Protein AF-A0A8K0CTG0-F1 (afdb_monomer_lite)

Foldseek 3Di:
DDPDPVLVVLVVVLVVLVVVLVCLCVVLVVLVVCCVVCVVCVVVSVVVVVVSVVVNVVSVVVNVVSVVVSVVSDDPVVVVVVVVVVD

Sequence (87 aa):
MPETTEIRELTRKRGGVNHKLTNFVKHVVPIYNTFKINPSLHDEVIIELQNRLDKLEIVYNEFEGIQLEIESLSPDDVLEGHYKERY

Organism: Ignelater luminosus (NCBI:txid2038154)

Secondary structure (DSSP, 8-state):
----HHHHHHHHHHHHHHHHHHHHHHHHHHHHHHHHH-GGGHHHHHHHHHHHHHHHHHHHHHHHHHHHHHHHHS-HHHHHHHHTT--

pLDDT: mean 82.16, std 16.72, range [38.59, 96.12]

Structure (mmCIF, N/CA/C/O backbone):
data_AF-A0A8K0CTG0-F1
#
_entry.id   AF-A0A8K0CTG0-F1
#
loop_
_atom_site.group_PDB
_atom_site.id
_atom_site.type_symbol
_atom_site.label_atom_id
_atom_site.label_alt_id
_atom_site.label_comp_id
_atom_site.label_asym_id
_atom_site.label_entity_id
_atom_site.label_seq_id
_atom_site.pdbx_PDB_ins_code
_atom_site.Cartn_x
_atom_site.Cartn_y
_atom_site.Cartn_z
_atom_site.occupancy
_atom_site.B_iso_or_equiv
_atom_site.auth_seq_id
_atom_site.auth_comp_id
_atom_site.auth_asym_id
_atom_site.auth_atom_id
_atom_site.pdbx_PDB_model_num
ATOM 1 N N . MET A 1 1 ? -14.302 2.305 30.525 1.00 46.53 1 MET A N 1
ATOM 2 C CA . MET A 1 1 ? -15.104 1.858 29.367 1.00 46.53 1 MET A CA 1
ATOM 3 C C . MET A 1 1 ? -14.236 0.889 28.587 1.00 46.53 1 MET A C 1
ATOM 5 O O . MET A 1 1 ? -13.065 1.213 28.431 1.00 46.53 1 MET A O 1
ATOM 9 N N . PRO A 1 2 ? -14.705 -0.313 28.219 1.00 41.84 2 PRO A N 1
ATOM 10 C CA . PRO A 1 2 ? -13.867 -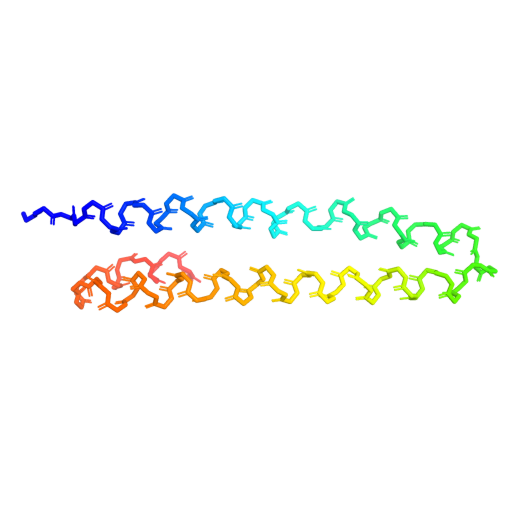1.229 27.462 1.00 41.84 2 PRO A CA 1
ATOM 11 C C . PRO A 1 2 ? -13.749 -0.679 26.039 1.00 41.84 2 PRO A C 1
ATOM 13 O O . PRO A 1 2 ? -14.729 -0.692 25.300 1.00 41.84 2 PRO A O 1
ATOM 16 N N . GLU A 1 3 ? -12.573 -0.168 25.672 1.00 54.31 3 GLU A N 1
ATOM 17 C CA . GLU A 1 3 ? -12.170 -0.112 24.266 1.00 54.31 3 GLU A CA 1
ATOM 18 C C . GLU A 1 3 ? -12.432 -1.502 23.686 1.00 54.31 3 GLU A C 1
ATOM 20 O O . GLU A 1 3 ? -11.928 -2.510 24.194 1.00 54.31 3 GLU A O 1
ATOM 25 N N . THR A 1 4 ? -13.344 -1.572 22.724 1.00 68.81 4 THR A N 1
ATOM 26 C CA . THR A 1 4 ? -13.884 -2.834 22.239 1.00 68.81 4 THR A CA 1
ATOM 27 C C . THR A 1 4 ? -12.747 -3.649 21.624 1.00 68.81 4 THR A C 1
ATOM 29 O O . THR A 1 4 ? -11.883 -3.117 20.927 1.00 68.81 4 THR A O 1
ATOM 32 N N . THR A 1 5 ? -12.715 -4.957 21.895 1.00 79.31 5 THR A N 1
ATOM 33 C CA . THR A 1 5 ? -11.758 -5.914 21.304 1.00 79.31 5 THR A CA 1
ATOM 34 C C . THR A 1 5 ? -11.565 -5.691 19.794 1.00 79.31 5 THR A C 1
ATOM 36 O O . THR A 1 5 ? -10.457 -5.826 19.282 1.00 79.31 5 THR A O 1
ATOM 39 N N . GLU A 1 6 ? -12.625 -5.246 19.123 1.00 83.88 6 GLU A N 1
ATOM 40 C CA . GLU A 1 6 ? -12.698 -4.833 17.723 1.00 83.88 6 GLU A CA 1
ATOM 41 C C . GLU A 1 6 ? -11.746 -3.680 17.342 1.00 83.88 6 GLU A C 1
ATOM 43 O O . GLU A 1 6 ? -10.929 -3.850 16.438 1.00 83.88 6 GLU A O 1
ATOM 48 N N . ILE A 1 7 ? -11.733 -2.547 18.062 1.00 84.62 7 ILE A N 1
ATOM 49 C CA . ILE A 1 7 ? -10.813 -1.422 17.778 1.00 84.62 7 ILE A CA 1
ATOM 50 C C . ILE A 1 7 ? -9.352 -1.869 17.904 1.00 84.62 7 ILE A C 1
ATOM 52 O O . ILE A 1 7 ? -8.487 -1.478 17.110 1.00 84.62 7 ILE A O 1
ATOM 56 N N . ARG A 1 8 ? -9.057 -2.732 18.882 1.00 85.62 8 ARG A N 1
ATOM 57 C CA . ARG A 1 8 ? -7.710 -3.280 19.084 1.00 85.62 8 ARG A CA 1
ATOM 58 C C . ARG A 1 8 ? -7.289 -4.184 17.923 1.00 85.62 8 ARG A C 1
ATOM 60 O O . ARG A 1 8 ? -6.137 -4.123 17.482 1.00 85.62 8 ARG A O 1
ATOM 67 N N . GLU A 1 9 ? -8.198 -5.011 17.421 1.00 90.56 9 GLU A N 1
ATOM 68 C CA . GLU A 1 9 ? -7.957 -5.865 16.257 1.00 90.56 9 GLU A CA 1
ATOM 69 C C . GLU A 1 9 ? -7.753 -5.047 14.979 1.00 90.56 9 GLU A C 1
ATOM 71 O O . GLU A 1 9 ? -6.776 -5.289 14.258 1.00 90.56 9 GLU A O 1
ATOM 76 N N . LEU A 1 10 ? -8.589 -4.032 14.746 1.00 90.19 10 LEU A N 1
ATOM 77 C CA . LEU A 1 10 ? -8.465 -3.105 13.620 1.00 90.19 10 LEU A CA 1
ATOM 78 C C . LEU A 1 10 ? -7.157 -2.317 13.679 1.00 90.19 10 LEU A C 1
ATOM 80 O O . LEU A 1 10 ? -6.434 -2.250 12.688 1.00 90.19 10 LEU A O 1
ATOM 84 N N . THR A 1 11 ? -6.771 -1.815 14.853 1.00 89.00 11 THR A N 1
ATOM 85 C CA . THR A 1 11 ? -5.494 -1.110 15.046 1.00 89.00 11 THR A CA 1
ATOM 86 C C . THR A 1 11 ? -4.304 -2.018 14.735 1.00 89.00 11 THR A C 1
ATOM 88 O O . THR A 1 11 ? -3.355 -1.603 14.060 1.00 89.00 11 THR A O 1
ATOM 91 N N . ARG A 1 12 ? -4.355 -3.288 15.164 1.00 91.94 12 ARG A N 1
ATOM 92 C CA . ARG A 1 12 ? -3.326 -4.283 14.829 1.00 91.94 12 ARG A CA 1
ATOM 93 C C . ARG A 1 12 ? -3.274 -4.544 13.323 1.00 91.94 12 ARG A C 1
ATOM 95 O O . ARG A 1 12 ? -2.182 -4.579 12.752 1.00 91.94 12 ARG A O 1
ATOM 102 N N . LYS A 1 13 ? -4.432 -4.706 12.676 1.00 93.38 13 LYS A N 1
ATOM 103 C CA . LYS A 1 13 ? -4.538 -4.904 11.224 1.00 93.38 13 LYS A CA 1
ATOM 104 C C . LYS A 1 13 ? -3.971 -3.700 10.467 1.00 93.38 13 LYS A C 1
ATOM 106 O O . LYS A 1 13 ? -3.091 -3.885 9.627 1.00 93.38 13 LYS A O 1
ATOM 111 N N . ARG A 1 14 ? -4.367 -2.477 10.842 1.00 93.75 14 ARG A N 1
ATOM 112 C CA . ARG A 1 14 ? -3.847 -1.208 10.307 1.00 93.75 14 ARG A CA 1
ATOM 113 C C . ARG A 1 14 ? -2.327 -1.136 10.415 1.00 93.75 14 ARG A C 1
ATOM 115 O O . ARG A 1 14 ? -1.666 -0.780 9.447 1.00 93.75 14 ARG A O 1
ATOM 122 N N . GLY A 1 15 ? -1.757 -1.521 11.559 1.00 91.62 15 GLY A N 1
ATOM 123 C CA . GLY A 1 15 ? -0.305 -1.587 11.751 1.00 91.62 15 GLY A CA 1
ATOM 124 C C . GLY A 1 15 ? 0.388 -2.535 10.765 1.00 91.62 15 GLY A C 1
ATOM 125 O O . GLY A 1 15 ? 1.417 -2.185 10.187 1.00 91.62 15 GLY A O 1
ATOM 126 N N . GLY A 1 16 ? -0.205 -3.705 10.507 1.00 93.38 16 GLY A N 1
ATOM 127 C CA . GLY A 1 16 ? 0.284 -4.647 9.497 1.00 93.38 16 GLY A CA 1
ATOM 128 C C . GLY A 1 16 ? 0.232 -4.085 8.073 1.00 93.38 16 GLY A C 1
ATOM 129 O O . GLY A 1 16 ? 1.188 -4.245 7.314 1.00 93.38 16 GLY A O 1
ATOM 130 N N . VAL A 1 17 ? -0.846 -3.386 7.713 1.00 93.50 17 VAL A N 1
ATOM 131 C CA . VAL A 1 17 ? -0.986 -2.730 6.401 1.00 93.50 17 VAL A CA 1
ATOM 132 C C . VAL A 1 17 ? -0.011 -1.553 6.262 1.00 93.50 17 VAL A C 1
ATOM 134 O O . VAL A 1 17 ? 0.680 -1.449 5.251 1.00 93.50 17 VAL A O 1
ATOM 137 N N . ASN A 1 18 ? 0.168 -0.743 7.309 1.00 91.19 18 ASN A N 1
ATOM 138 C CA . ASN A 1 18 ? 1.162 0.334 7.347 1.00 91.19 18 ASN A CA 1
ATOM 139 C C . ASN A 1 18 ? 2.592 -0.187 7.124 1.00 91.19 18 ASN A C 1
ATOM 141 O O . ASN A 1 18 ? 3.4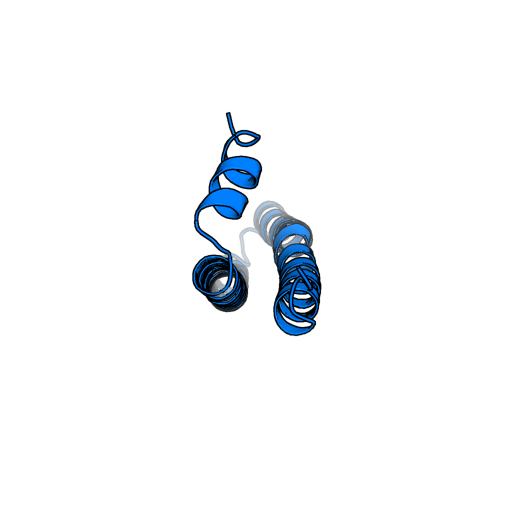04 0.435 6.438 1.00 91.19 18 ASN A O 1
ATOM 145 N N . HIS A 1 19 ? 2.912 -1.372 7.653 1.00 92.44 19 HIS A N 1
ATOM 146 C CA . HIS A 1 19 ? 4.202 -2.008 7.393 1.00 92.44 19 HIS A CA 1
ATOM 147 C C . HIS A 1 19 ? 4.396 -2.361 5.907 1.00 92.44 19 HIS A C 1
ATOM 149 O O . HIS A 1 19 ? 5.494 -2.223 5.368 1.00 92.44 19 HIS A O 1
ATOM 155 N N . LYS A 1 20 ? 3.332 -2.784 5.212 1.00 91.00 20 LYS A N 1
ATOM 156 C CA . LYS A 1 20 ? 3.380 -3.028 3.761 1.00 91.00 20 LYS A CA 1
ATOM 157 C C . LYS A 1 20 ? 3.606 -1.722 2.990 1.00 91.00 20 LYS A C 1
ATOM 159 O O . LYS A 1 20 ? 4.466 -1.696 2.113 1.00 91.00 20 LYS A O 1
ATOM 164 N N . LEU A 1 21 ? 2.904 -0.646 3.359 1.00 89.62 21 LEU A N 1
ATOM 165 C CA . LEU A 1 21 ? 3.059 0.683 2.747 1.00 89.62 21 LEU A CA 1
ATOM 166 C C . LEU A 1 21 ? 4.478 1.237 2.932 1.00 89.62 21 LEU A C 1
ATOM 168 O O . LEU A 1 21 ? 5.124 1.642 1.971 1.00 89.62 21 LEU A O 1
ATOM 172 N N . THR A 1 22 ? 5.012 1.184 4.151 1.00 88.62 22 THR A N 1
ATOM 173 C CA . THR A 1 22 ? 6.369 1.679 4.450 1.00 88.62 22 THR A CA 1
ATOM 174 C C . THR A 1 22 ? 7.465 0.884 3.737 1.00 88.62 22 THR A C 1
ATOM 176 O O . THR A 1 22 ? 8.485 1.449 3.340 1.00 88.62 22 THR A O 1
ATOM 179 N N . ASN A 1 23 ? 7.262 -0.415 3.504 1.00 89.19 23 ASN A N 1
ATOM 180 C CA . ASN A 1 23 ? 8.200 -1.225 2.728 1.00 89.19 23 ASN A CA 1
ATOM 181 C C . ASN A 1 23 ? 8.086 -1.023 1.211 1.00 89.19 23 ASN A C 1
ATOM 183 O O . ASN A 1 23 ? 8.995 -1.439 0.493 1.00 89.19 23 ASN A O 1
ATOM 187 N N . PHE A 1 24 ? 7.040 -0.363 0.708 1.00 89.25 24 PHE A N 1
ATOM 188 C CA . PHE A 1 24 ? 6.843 -0.163 -0.728 1.00 89.25 24 PHE A CA 1
ATOM 189 C C . PHE A 1 24 ? 8.036 0.533 -1.401 1.00 89.25 24 PHE A C 1
ATOM 191 O O . PHE A 1 24 ? 8.497 0.101 -2.459 1.00 89.25 24 PHE A O 1
ATOM 198 N N . VAL A 1 25 ? 8.618 1.540 -0.740 1.00 82.06 25 VAL A N 1
ATOM 199 C CA . VAL A 1 25 ? 9.791 2.282 -1.239 1.00 82.06 25 VAL A CA 1
ATOM 200 C C . VAL A 1 25 ? 10.974 1.351 -1.533 1.00 82.06 25 VAL A C 1
ATOM 202 O O . VAL A 1 25 ? 11.674 1.534 -2.530 1.00 82.06 25 VAL A O 1
ATOM 205 N N . LYS A 1 26 ? 11.165 0.298 -0.726 1.00 87.88 26 LYS A N 1
ATOM 206 C CA . LYS A 1 26 ? 12.245 -0.686 -0.921 1.00 87.88 26 LYS A CA 1
ATOM 207 C C . LYS A 1 26 ? 12.082 -1.494 -2.209 1.00 87.88 26 LYS A C 1
ATOM 209 O O . LYS A 1 26 ? 13.066 -2.038 -2.697 1.00 87.88 26 LYS A O 1
ATOM 214 N N . HIS A 1 27 ? 10.871 -1.573 -2.756 1.00 87.00 27 HIS A N 1
ATOM 215 C CA . HIS A 1 27 ? 10.588 -2.272 -4.008 1.00 87.00 27 HIS A CA 1
ATOM 216 C C . HIS A 1 27 ? 10.705 -1.358 -5.230 1.00 87.00 27 HIS A C 1
ATOM 218 O O . HIS A 1 27 ? 11.159 -1.816 -6.273 1.00 87.00 27 HIS A O 1
ATOM 224 N N . VAL A 1 28 ? 10.363 -0.073 -5.102 1.00 87.75 28 VAL A N 1
ATOM 225 C CA . VAL A 1 28 ? 10.428 0.895 -6.213 1.00 87.75 28 VAL A CA 1
ATOM 226 C C . VAL A 1 28 ? 11.861 1.326 -6.521 1.00 87.75 28 VAL A C 1
ATOM 228 O O . VAL A 1 28 ? 12.244 1.405 -7.687 1.00 87.75 28 VAL A O 1
ATOM 231 N N . VAL A 1 29 ? 12.679 1.571 -5.491 1.00 89.06 29 VAL A N 1
ATOM 232 C CA . VAL A 1 29 ? 14.057 2.069 -5.662 1.00 89.06 29 VAL A CA 1
ATOM 233 C C . VAL A 1 29 ? 14.918 1.150 -6.549 1.00 89.06 29 VAL A C 1
ATOM 235 O O . VAL A 1 29 ? 15.566 1.664 -7.463 1.00 89.06 29 VAL A O 1
ATOM 238 N N . PRO A 1 30 ? 14.928 -0.186 -6.367 1.00 90.88 30 PRO A N 1
ATOM 239 C CA . PRO A 1 30 ? 15.662 -1.084 -7.257 1.00 90.88 30 PRO A CA 1
ATOM 240 C C . PRO A 1 30 ? 15.193 -1.021 -8.713 1.00 90.88 30 PRO A C 1
ATOM 242 O O . PRO A 1 30 ? 16.031 -1.024 -9.608 1.00 90.88 30 PRO A O 1
ATOM 245 N N . ILE A 1 31 ? 13.882 -0.919 -8.958 1.00 87.94 31 ILE A N 1
ATOM 246 C CA . ILE A 1 31 ? 13.315 -0.863 -10.314 1.00 87.94 31 ILE A CA 1
ATOM 247 C C . ILE A 1 31 ? 13.767 0.419 -11.025 1.00 87.94 31 ILE A C 1
ATOM 249 O O . ILE A 1 31 ? 14.263 0.373 -12.151 1.00 87.94 31 ILE A O 1
ATOM 253 N N . TYR A 1 32 ? 13.684 1.556 -10.333 1.00 86.38 32 TYR A N 1
ATOM 254 C CA . TYR A 1 32 ? 14.176 2.831 -10.850 1.00 86.38 32 TYR A CA 1
ATOM 255 C C . TYR A 1 32 ? 15.689 2.806 -11.125 1.00 86.38 32 TYR A C 1
ATOM 257 O O . TYR A 1 32 ? 16.158 3.310 -12.147 1.00 86.38 32 TYR A O 1
ATOM 265 N N . ASN A 1 33 ? 16.472 2.176 -10.247 1.00 89.44 33 ASN A N 1
ATOM 266 C CA . ASN A 1 33 ? 17.911 2.032 -10.458 1.00 89.44 33 ASN A CA 1
ATOM 267 C C . ASN A 1 33 ? 18.233 1.142 -11.668 1.00 89.44 33 ASN A C 1
ATOM 269 O O . ASN A 1 33 ? 19.149 1.468 -12.422 1.00 89.44 33 ASN A O 1
ATOM 273 N N . THR A 1 34 ? 17.469 0.070 -11.897 1.00 87.94 34 THR A N 1
ATOM 274 C CA . THR A 1 34 ? 17.587 -0.763 -13.105 1.00 87.94 34 THR A CA 1
ATOM 275 C C . THR A 1 34 ? 17.365 0.061 -14.366 1.00 87.94 34 THR A C 1
ATOM 277 O O . THR A 1 34 ? 18.168 -0.038 -15.291 1.00 87.94 34 THR A O 1
ATOM 280 N N . PHE A 1 35 ? 16.349 0.929 -14.383 1.00 87.62 35 PHE A N 1
ATOM 281 C CA . PHE A 1 35 ? 16.112 1.845 -15.500 1.00 87.62 35 PHE A CA 1
ATOM 282 C C . PHE A 1 35 ? 17.300 2.780 -15.753 1.00 87.62 35 PHE A C 1
ATOM 284 O O . PHE A 1 35 ? 17.743 2.939 -16.888 1.00 87.62 35 PHE A O 1
ATOM 291 N N . LYS A 1 36 ? 17.865 3.358 -14.686 1.00 87.56 36 LYS A N 1
ATOM 292 C CA . LYS A 1 36 ? 19.020 4.258 -14.789 1.00 87.56 36 LYS A CA 1
ATOM 293 C C . LYS A 1 36 ? 20.260 3.568 -15.375 1.00 87.56 36 LYS A C 1
ATOM 295 O O . LYS A 1 36 ? 21.036 4.216 -16.071 1.00 87.56 36 LYS A O 1
ATOM 300 N N . ILE A 1 37 ? 20.466 2.287 -15.063 1.00 90.94 37 ILE A N 1
ATOM 301 C CA . ILE A 1 37 ? 21.631 1.507 -15.511 1.00 90.94 37 ILE A CA 1
ATOM 302 C C . ILE A 1 37 ? 21.409 0.935 -16.917 1.00 90.94 37 ILE A C 1
ATOM 304 O O . ILE A 1 37 ? 22.344 0.914 -17.712 1.00 90.94 37 ILE A O 1
ATOM 308 N N . ASN A 1 38 ? 20.183 0.512 -17.235 1.00 89.44 38 ASN A N 1
ATOM 309 C CA . ASN A 1 38 ? 19.822 -0.112 -18.508 1.00 89.44 38 ASN A CA 1
ATOM 310 C C . ASN A 1 38 ? 18.588 0.568 -19.130 1.00 89.44 38 ASN A C 1
ATOM 312 O O . ASN A 1 38 ? 17.488 0.012 -19.079 1.00 89.44 38 ASN A O 1
ATOM 316 N N . PRO A 1 39 ? 18.754 1.741 -19.770 1.00 85.19 39 PRO A N 1
ATOM 317 C CA . PRO A 1 39 ? 17.641 2.481 -20.370 1.00 85.19 39 PRO A CA 1
ATOM 318 C C . PRO A 1 39 ? 16.915 1.726 -21.490 1.00 85.19 39 PRO A C 1
ATOM 320 O O . PRO A 1 39 ? 15.782 2.058 -21.815 1.00 85.19 39 PRO A O 1
ATOM 323 N N . SER A 1 40 ? 17.544 0.703 -22.080 1.00 91.69 40 SER A N 1
ATOM 324 C CA . SER A 1 40 ? 16.922 -0.153 -23.096 1.00 91.69 40 SER A CA 1
ATOM 325 C C . SER A 1 40 ? 15.780 -1.019 -22.557 1.00 91.69 40 SER A C 1
ATOM 327 O O . SER A 1 40 ? 15.022 -1.543 -23.358 1.00 91.69 40 SER A O 1
ATOM 329 N N . LEU A 1 41 ? 15.662 -1.173 -21.232 1.00 87.81 41 LEU A N 1
ATOM 330 C CA . LEU A 1 41 ? 14.582 -1.911 -20.558 1.00 87.81 41 LEU A CA 1
ATOM 331 C C . LEU A 1 41 ? 13.414 -0.995 -20.151 1.00 87.81 41 LEU A C 1
ATOM 333 O O . LEU A 1 41 ? 12.717 -1.258 -19.172 1.00 87.81 41 LEU A O 1
ATOM 337 N N . HIS A 1 42 ? 13.267 0.150 -20.820 1.00 87.00 42 HIS A N 1
ATOM 338 C CA . HIS A 1 42 ? 12.305 1.189 -20.459 1.00 87.00 42 HIS A CA 1
ATOM 339 C C . HIS A 1 42 ? 10.877 0.639 -20.337 1.00 87.00 42 HIS A C 1
ATOM 341 O O . HIS A 1 42 ? 10.210 0.893 -19.334 1.00 87.00 42 HIS A O 1
ATOM 347 N N . ASP A 1 43 ? 10.435 -0.154 -21.311 1.00 90.25 43 ASP A N 1
ATOM 348 C CA . ASP A 1 43 ? 9.055 -0.635 -21.367 1.00 90.25 43 ASP A CA 1
ATOM 349 C C . ASP A 1 43 ? 8.783 -1.691 -20.288 1.00 90.25 43 ASP A C 1
ATOM 351 O O . ASP A 1 43 ? 7.765 -1.617 -19.597 1.00 90.25 43 ASP A O 1
ATOM 355 N N . GLU A 1 44 ? 9.714 -2.619 -20.052 1.00 90.06 44 GLU A N 1
ATOM 356 C CA . GLU A 1 44 ? 9.594 -3.605 -18.975 1.00 90.06 44 GLU A CA 1
ATOM 357 C C . GLU A 1 44 ? 9.605 -2.945 -17.593 1.00 90.06 44 GLU A C 1
ATOM 359 O O . GLU A 1 44 ? 8.848 -3.345 -16.705 1.00 90.06 44 GLU A O 1
ATOM 364 N N . VAL A 1 45 ? 10.436 -1.914 -17.404 1.00 90.38 45 VAL A N 1
ATOM 365 C CA . VAL A 1 45 ? 10.469 -1.153 -16.151 1.00 90.38 45 VAL A CA 1
ATOM 366 C C . VAL A 1 45 ? 9.161 -0.390 -15.947 1.00 90.38 45 VAL A C 1
ATOM 368 O O . VAL A 1 45 ? 8.635 -0.405 -14.835 1.00 90.38 45 VAL A O 1
ATOM 371 N N . ILE A 1 46 ? 8.598 0.232 -16.985 1.00 90.00 46 ILE A N 1
ATOM 372 C CA . ILE A 1 46 ? 7.303 0.919 -16.880 1.00 90.00 46 ILE A CA 1
ATOM 373 C C . ILE A 1 46 ? 6.194 -0.054 -16.489 1.00 90.00 46 ILE A C 1
ATOM 375 O O . ILE A 1 46 ? 5.452 0.239 -15.550 1.00 90.00 46 ILE A O 1
ATOM 379 N N . ILE A 1 47 ? 6.107 -1.209 -17.154 1.00 93.56 47 ILE A N 1
ATOM 380 C CA . ILE A 1 47 ? 5.100 -2.234 -16.848 1.00 93.56 47 ILE A CA 1
ATOM 381 C C . ILE A 1 47 ? 5.240 -2.694 -15.393 1.00 93.56 47 ILE A C 1
ATOM 383 O O . ILE A 1 47 ? 4.255 -2.783 -14.661 1.00 93.56 47 ILE A O 1
ATOM 387 N N . GLU A 1 48 ? 6.466 -2.956 -14.938 1.00 92.38 48 GLU A N 1
ATOM 388 C CA . GLU A 1 48 ? 6.703 -3.360 -13.554 1.00 92.38 48 GLU A CA 1
ATOM 389 C C . GLU A 1 48 ? 6.343 -2.241 -12.562 1.00 92.38 48 GLU A C 1
ATOM 391 O O . GLU A 1 48 ? 5.707 -2.516 -11.547 1.00 92.38 48 GLU A O 1
ATOM 396 N N . LEU A 1 49 ? 6.676 -0.976 -12.844 1.00 91.00 49 LEU A N 1
ATOM 397 C CA . LEU A 1 49 ? 6.305 0.161 -11.993 1.00 91.00 49 LEU A CA 1
ATOM 398 C C . LEU A 1 49 ? 4.787 0.351 -11.906 1.00 91.00 49 LEU A C 1
ATOM 400 O O . LEU A 1 49 ? 4.279 0.581 -10.809 1.00 91.00 49 LEU A O 1
ATOM 404 N N . GLN A 1 50 ? 4.066 0.207 -13.019 1.00 93.06 50 GLN A N 1
ATOM 405 C CA . GLN A 1 50 ? 2.600 0.249 -13.051 1.00 93.06 50 GLN A CA 1
ATOM 406 C C . GLN A 1 50 ? 2.005 -0.877 -12.200 1.00 93.06 50 GLN A C 1
ATOM 408 O O . GLN A 1 50 ? 1.241 -0.610 -11.279 1.00 93.06 50 GLN A O 1
ATOM 413 N N . ASN A 1 51 ? 2.475 -2.115 -12.379 1.00 92.75 51 ASN A N 1
ATOM 414 C CA . ASN A 1 51 ? 2.046 -3.248 -11.554 1.00 92.75 51 ASN A CA 1
ATOM 415 C C . ASN A 1 51 ? 2.306 -3.031 -10.051 1.00 92.75 51 ASN A C 1
ATOM 417 O O . ASN A 1 51 ? 1.599 -3.578 -9.199 1.00 92.75 51 ASN A O 1
ATOM 421 N N . ARG A 1 52 ? 3.365 -2.294 -9.691 1.00 92.19 52 ARG A N 1
ATOM 422 C CA . ARG A 1 52 ? 3.645 -1.929 -8.295 1.00 92.19 52 ARG A CA 1
ATOM 423 C C . ARG A 1 52 ? 2.714 -0.830 -7.807 1.00 92.19 52 ARG A C 1
ATOM 425 O O . ARG A 1 52 ? 2.260 -0.932 -6.671 1.00 92.19 52 ARG A O 1
ATOM 432 N N . LEU A 1 53 ? 2.422 0.166 -8.636 1.00 92.38 53 LEU A N 1
ATOM 433 C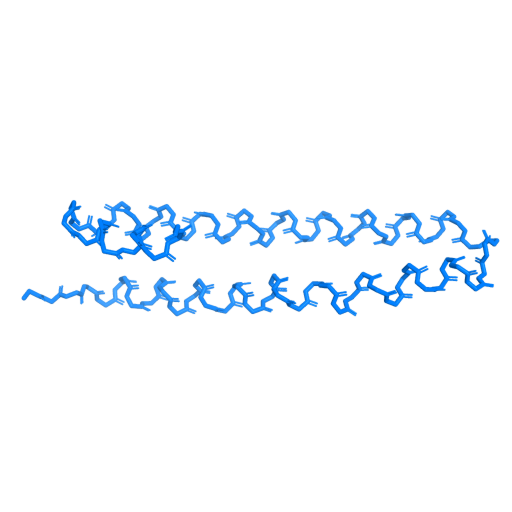 CA . LEU A 1 53 ? 1.471 1.225 -8.316 1.00 92.38 53 LEU A CA 1
ATOM 434 C C . LEU A 1 53 ? 0.073 0.654 -8.052 1.00 92.38 53 LEU A C 1
ATOM 436 O O . LEU A 1 53 ? -0.492 0.942 -7.003 1.00 92.38 53 LEU A O 1
ATOM 440 N N . ASP A 1 54 ? -0.415 -0.248 -8.904 1.00 94.75 54 ASP A N 1
ATOM 441 C CA . ASP A 1 54 ? -1.722 -0.897 -8.724 1.00 94.75 54 ASP A CA 1
ATOM 442 C C . ASP A 1 54 ? -1.791 -1.655 -7.386 1.00 94.75 54 ASP A C 1
ATOM 444 O O . ASP A 1 54 ? -2.763 -1.580 -6.633 1.00 94.75 54 ASP A O 1
ATOM 448 N N . LYS A 1 55 ? -0.710 -2.363 -7.031 1.00 93.00 55 LYS A N 1
ATOM 449 C CA . LYS A 1 55 ? -0.604 -3.049 -5.733 1.00 93.00 55 LYS A CA 1
ATOM 450 C C . LYS A 1 55 ? -0.556 -2.070 -4.564 1.00 93.00 55 LYS A C 1
ATOM 452 O O . LYS A 1 55 ? -1.101 -2.384 -3.509 1.00 93.00 55 LYS A O 1
ATOM 457 N N . LEU A 1 56 ? 0.111 -0.926 -4.721 1.00 93.69 56 LEU A N 1
ATOM 458 C CA . LEU A 1 56 ? 0.142 0.114 -3.695 1.00 93.69 56 LEU A CA 1
ATOM 459 C C . LEU A 1 56 ? -1.257 0.671 -3.457 1.00 93.69 56 LEU A C 1
ATOM 461 O O . LEU A 1 56 ? -1.653 0.787 -2.304 1.00 93.69 56 LEU A O 1
ATOM 465 N N . GLU A 1 57 ? -1.993 0.975 -4.523 1.00 95.00 57 GLU A N 1
ATOM 466 C CA . GLU A 1 57 ? -3.345 1.523 -4.442 1.00 95.00 57 GLU A CA 1
ATOM 467 C C . GLU A 1 57 ? -4.282 0.576 -3.685 1.00 95.00 57 GLU A C 1
ATOM 469 O O . GLU A 1 57 ? -4.980 1.000 -2.768 1.00 95.00 57 GLU A O 1
ATOM 474 N N . ILE A 1 58 ? -4.219 -0.729 -3.966 1.00 95.56 58 ILE A N 1
ATOM 475 C CA . ILE A 1 58 ? -4.993 -1.741 -3.228 1.00 95.56 58 ILE A CA 1
ATOM 476 C C . ILE A 1 58 ? -4.662 -1.718 -1.728 1.00 95.56 58 ILE A C 1
ATOM 478 O O . ILE A 1 58 ? -5.563 -1.724 -0.891 1.00 95.56 58 ILE A O 1
ATOM 482 N N . VAL A 1 59 ? -3.374 -1.692 -1.376 1.00 94.69 59 VAL A N 1
ATOM 483 C CA . VAL A 1 59 ? -2.929 -1.691 0.029 1.00 94.69 59 VAL A CA 1
ATOM 484 C C . VAL A 1 59 ? -3.290 -0.372 0.722 1.00 94.69 59 VAL A C 1
ATOM 486 O O . VAL A 1 59 ? -3.637 -0.376 1.901 1.00 94.69 59 VAL A O 1
ATOM 489 N N . TYR A 1 60 ? -3.229 0.749 0.005 1.00 94.56 60 TYR A N 1
ATOM 490 C CA . TYR A 1 60 ? -3.620 2.059 0.516 1.00 94.56 60 TYR A CA 1
ATOM 491 C C . TYR A 1 60 ? -5.128 2.126 0.775 1.00 94.56 60 TYR A C 1
ATOM 493 O O . TYR A 1 60 ? -5.542 2.507 1.864 1.00 94.56 60 TYR A O 1
ATOM 501 N N . ASN A 1 61 ? -5.944 1.644 -0.162 1.00 96.12 61 ASN A N 1
ATOM 502 C CA . ASN A 1 61 ? -7.392 1.558 0.013 1.00 96.12 61 ASN A CA 1
ATOM 503 C C . ASN A 1 61 ? -7.772 0.638 1.186 1.00 96.12 61 ASN A C 1
ATOM 505 O O . ASN A 1 61 ? -8.696 0.948 1.935 1.00 96.12 61 ASN A O 1
ATOM 509 N N . GLU A 1 62 ? -7.041 -0.465 1.398 1.00 95.75 62 GLU A N 1
ATOM 510 C CA . GLU A 1 62 ? -7.208 -1.305 2.593 1.00 95.75 62 GLU A CA 1
ATOM 511 C C . GLU A 1 62 ? -6.889 -0.523 3.879 1.00 95.75 62 GLU A C 1
ATOM 513 O O . GLU A 1 62 ? -7.626 -0.623 4.860 1.00 95.75 62 GLU A O 1
ATOM 518 N N . PHE A 1 63 ? -5.805 0.258 3.885 1.00 95.00 63 PHE A N 1
ATOM 519 C CA . PHE A 1 63 ? -5.419 1.079 5.034 1.00 95.00 63 PHE A CA 1
ATOM 520 C C . PHE A 1 63 ? -6.486 2.124 5.370 1.00 95.00 63 PHE A C 1
ATOM 522 O O . PHE A 1 63 ? -6.907 2.202 6.524 1.00 95.00 63 PHE A O 1
ATOM 529 N N . GLU A 1 64 ? -6.937 2.885 4.371 1.00 94.69 64 GLU A N 1
ATOM 530 C CA . GLU A 1 64 ? -7.975 3.910 4.522 1.00 94.69 64 GLU A CA 1
ATOM 531 C C . GLU A 1 64 ? -9.300 3.296 4.980 1.00 94.69 64 GLU A C 1
ATOM 533 O O . GLU A 1 64 ? -9.926 3.808 5.902 1.00 94.69 64 GLU A O 1
ATOM 538 N N . GLY A 1 65 ? -9.696 2.146 4.424 1.00 94.06 65 GLY A N 1
ATOM 539 C CA . GLY A 1 65 ? -10.904 1.441 4.858 1.00 94.06 65 GLY A CA 1
ATOM 540 C C . GLY A 1 65 ? -10.869 1.064 6.342 1.00 94.06 65 GLY A C 1
ATOM 541 O O . GLY A 1 65 ? -11.830 1.315 7.064 1.00 94.06 65 GLY A O 1
ATOM 542 N N . ILE A 1 66 ? -9.741 0.527 6.822 1.00 92.88 66 ILE A N 1
ATOM 543 C CA . ILE A 1 66 ? -9.565 0.201 8.248 1.00 92.88 66 ILE A CA 1
ATOM 544 C C . ILE A 1 66 ? -9.551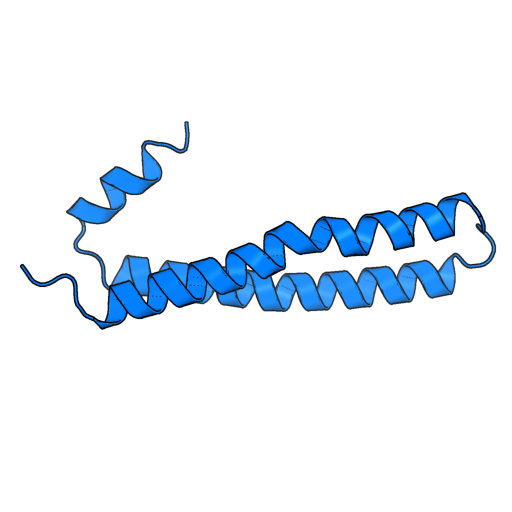 1.473 9.103 1.00 92.88 66 ILE A C 1
ATOM 546 O O . ILE A 1 66 ? -10.075 1.477 10.214 1.00 92.88 66 ILE A O 1
ATOM 550 N N . GLN A 1 67 ? -8.924 2.543 8.612 1.00 90.50 67 GLN A N 1
ATOM 551 C CA . GLN A 1 67 ? -8.864 3.817 9.318 1.00 90.50 67 GLN A CA 1
ATOM 552 C C . GLN A 1 67 ? -10.271 4.394 9.516 1.00 90.50 67 GLN A C 1
ATOM 554 O O . GLN A 1 67 ? -10.630 4.693 10.650 1.00 90.50 67 GLN A O 1
ATOM 559 N N . LEU A 1 68 ? -11.089 4.444 8.463 1.00 91.38 68 LEU A N 1
ATOM 560 C CA . LEU A 1 68 ? -12.484 4.887 8.535 1.00 91.38 68 LEU A CA 1
ATOM 561 C C . LEU A 1 68 ? -13.322 4.021 9.486 1.00 91.38 68 LEU A C 1
ATOM 563 O O . LEU A 1 68 ? -14.147 4.541 10.233 1.00 91.38 68 LEU A O 1
ATOM 567 N N . GLU A 1 69 ? -13.099 2.705 9.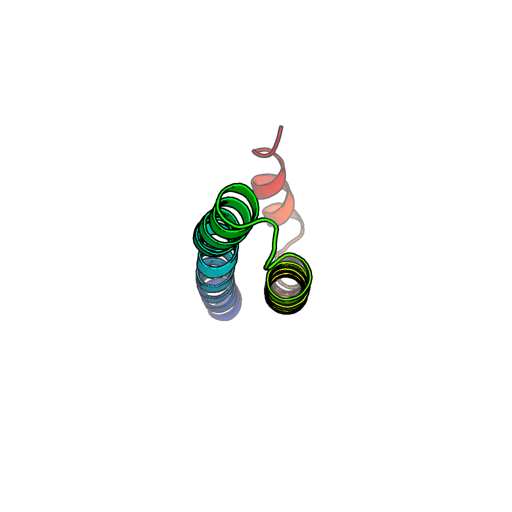498 1.00 90.38 69 GLU A N 1
ATOM 568 C CA . GLU A 1 69 ? -13.788 1.792 10.415 1.00 90.38 69 GLU A CA 1
ATOM 569 C C . GLU A 1 69 ? -13.436 2.101 11.879 1.00 90.38 69 GLU A C 1
ATOM 571 O O . GLU A 1 69 ? -14.330 2.241 12.713 1.00 90.38 69 GLU A O 1
ATOM 576 N N . ILE A 1 70 ? -12.150 2.316 12.186 1.00 87.69 70 ILE A N 1
ATOM 577 C CA . ILE A 1 70 ? -11.703 2.746 13.522 1.00 87.69 70 ILE A CA 1
ATOM 578 C C . ILE A 1 70 ? -12.335 4.087 13.906 1.00 87.69 70 ILE A C 1
ATOM 580 O O . ILE A 1 70 ? -12.799 4.233 15.037 1.00 87.69 70 ILE A O 1
ATOM 584 N N . GLU A 1 71 ? -12.355 5.056 12.990 1.00 86.12 71 GLU A N 1
ATOM 585 C CA . GLU A 1 71 ? -12.938 6.382 13.223 1.00 86.12 71 GLU A CA 1
ATOM 586 C C . GLU A 1 71 ? -14.443 6.282 13.501 1.00 86.12 71 GLU A C 1
ATOM 588 O O . GLU A 1 71 ? -14.932 6.925 14.423 1.00 86.12 71 GLU A O 1
ATOM 593 N N . SER A 1 72 ? -15.159 5.408 12.786 1.00 86.38 72 SER A N 1
ATOM 594 C CA . SER A 1 72 ? -16.600 5.187 12.975 1.00 86.38 72 SER A CA 1
ATOM 595 C C . SER A 1 72 ? -16.969 4.508 14.299 1.00 86.38 72 SER A C 1
ATOM 597 O O . SER A 1 72 ? -18.089 4.665 14.785 1.00 86.38 72 SER A O 1
ATOM 599 N N . LEU A 1 73 ? -16.038 3.745 14.880 1.00 83.31 73 LEU A N 1
ATOM 600 C CA . LEU A 1 73 ? -16.216 3.024 16.144 1.00 83.31 73 LEU A CA 1
ATOM 601 C C . LEU A 1 73 ? -15.702 3.813 17.355 1.00 83.31 73 LEU A C 1
ATOM 603 O O . LEU A 1 73 ? -15.988 3.451 18.499 1.00 83.31 73 LEU A O 1
ATOM 607 N N . SER A 1 74 ? -14.921 4.866 17.117 1.00 70.56 74 SER A N 1
ATOM 608 C CA . SER A 1 74 ? -14.325 5.688 18.165 1.00 70.56 74 SER A CA 1
ATOM 609 C C . SER A 1 74 ? -15.331 6.746 18.642 1.00 70.56 74 SER A C 1
ATOM 611 O O . SER A 1 74 ? -15.922 7.427 17.809 1.00 70.56 74 SER A O 1
ATOM 613 N N . PRO A 1 75 ? -15.539 6.930 19.961 1.00 66.00 75 PRO A N 1
ATOM 614 C CA . PRO A 1 75 ? -16.287 8.077 20.476 1.00 66.00 75 PRO A CA 1
ATOM 615 C C . PRO A 1 75 ? -15.630 9.388 20.018 1.00 66.00 75 PRO A C 1
ATOM 617 O O . PRO A 1 75 ? -14.399 9.449 19.968 1.00 66.00 75 PRO A O 1
ATOM 620 N N . ASP A 1 76 ? -16.430 10.428 19.755 1.00 57.97 76 ASP A N 1
ATOM 621 C CA . ASP A 1 76 ? -15.985 11.732 19.221 1.00 57.97 76 ASP A CA 1
ATOM 622 C C . ASP A 1 76 ? -14.744 12.320 19.941 1.00 57.97 76 ASP A C 1
ATOM 624 O O . ASP A 1 76 ? -13.894 12.950 19.313 1.00 57.97 76 ASP A O 1
ATOM 628 N N . ASP A 1 77 ? -14.568 12.035 21.237 1.00 53.09 77 ASP A N 1
ATOM 629 C CA . ASP A 1 77 ? -13.456 12.532 22.062 1.00 53.09 77 ASP A CA 1
ATOM 630 C C . ASP A 1 77 ? -12.092 11.837 21.816 1.00 53.09 77 ASP A C 1
ATOM 632 O O . ASP A 1 77 ? -11.046 12.386 22.169 1.00 53.09 77 ASP A O 1
ATOM 636 N N . VAL A 1 78 ? -12.055 10.637 21.219 1.00 53.34 78 VAL A N 1
ATOM 637 C CA . VAL A 1 78 ? -10.800 9.883 20.969 1.00 53.34 78 VAL A CA 1
ATOM 638 C C . VAL A 1 78 ? -10.101 10.361 19.689 1.00 53.34 78 VAL A C 1
ATOM 640 O O . VAL A 1 78 ? -8.870 10.328 19.588 1.00 53.34 78 VAL A O 1
ATOM 643 N N . LEU A 1 79 ? -10.870 10.869 18.722 1.00 50.84 79 LEU A N 1
ATOM 644 C CA . LEU A 1 79 ? -10.357 11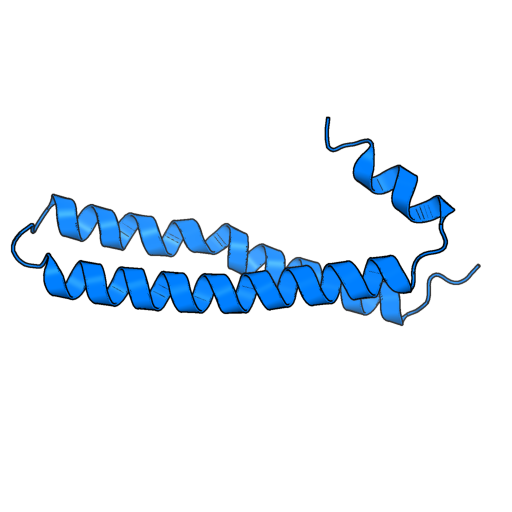.379 17.449 1.00 50.84 79 LEU A CA 1
ATOM 645 C C . LEU A 1 79 ? -9.482 12.624 17.647 1.00 50.84 79 LEU A C 1
ATOM 647 O O . LEU A 1 79 ? -8.401 12.714 17.063 1.00 50.84 79 LEU A O 1
ATOM 651 N N . GLU A 1 80 ? -9.868 13.544 18.535 1.00 45.94 80 GLU A N 1
ATOM 652 C CA . GLU A 1 80 ? -9.116 14.784 18.779 1.00 45.94 80 GLU A CA 1
ATOM 653 C C . GLU A 1 80 ? -7.671 14.565 19.266 1.00 45.94 80 GLU A C 1
ATOM 655 O O . GLU A 1 80 ? -6.805 15.407 19.012 1.00 45.94 80 GLU A O 1
ATOM 660 N N . GLY A 1 81 ? -7.385 13.452 19.950 1.00 46.81 81 GLY A N 1
ATOM 661 C CA . GLY A 1 81 ? -6.048 13.149 20.470 1.00 46.81 81 GLY A CA 1
ATOM 662 C C . GLY A 1 81 ? -5.052 12.716 19.391 1.00 46.81 81 GLY A C 1
ATOM 663 O O . GLY A 1 81 ? -3.877 13.067 19.459 1.00 46.81 81 GLY A O 1
ATOM 664 N N . HIS A 1 82 ? -5.511 12.001 18.362 1.00 47.53 82 HIS A N 1
ATOM 665 C CA . HIS A 1 82 ? -4.634 11.428 17.335 1.00 47.53 82 HIS A CA 1
ATOM 666 C C . HIS A 1 82 ? -4.334 12.376 16.162 1.00 47.53 82 HIS A C 1
ATOM 668 O O . HIS A 1 82 ? -3.331 12.183 15.470 1.00 47.53 82 HIS A O 1
ATOM 674 N N . TYR A 1 83 ? -5.150 13.414 15.944 1.00 48.25 83 TYR A N 1
ATOM 675 C CA . TYR A 1 83 ? -4.884 14.441 14.924 1.00 48.25 83 TYR A CA 1
ATOM 676 C C . TYR A 1 83 ? -4.002 15.595 15.424 1.00 48.25 83 TYR A C 1
ATOM 678 O O . TYR A 1 83 ? -3.343 16.237 14.606 1.00 48.25 83 TYR A O 1
ATOM 686 N N . LYS A 1 84 ? -3.930 15.848 16.741 1.00 40.56 84 LYS A N 1
ATOM 687 C CA . LYS A 1 84 ? -3.116 16.943 17.311 1.00 40.56 84 LYS A CA 1
ATOM 688 C C . LYS A 1 84 ? -1.601 16.715 17.219 1.00 40.56 84 LYS A C 1
ATOM 690 O O . LYS A 1 84 ? -0.856 17.676 17.336 1.00 40.56 84 LYS A O 1
ATOM 695 N N . GLU A 1 85 ? -1.140 15.494 16.944 1.00 42.16 85 GLU A N 1
ATOM 696 C CA . GLU A 1 85 ? 0.289 15.201 16.722 1.00 42.16 85 GLU A CA 1
ATOM 697 C C . GLU A 1 85 ? 0.723 15.294 15.245 1.00 42.16 85 GLU A C 1
ATOM 699 O O . GLU A 1 85 ? 1.873 15.001 14.921 1.00 42.16 85 GLU A O 1
ATOM 704 N N . ARG A 1 86 ? -0.171 15.689 14.322 1.00 45.81 86 ARG A N 1
ATOM 705 C CA . ARG A 1 86 ? 0.152 15.827 12.887 1.00 45.81 86 ARG A CA 1
ATOM 706 C C . ARG A 1 86 ? 0.535 17.247 12.435 1.00 45.81 86 ARG A C 1
ATOM 708 O O . ARG A 1 86 ? 0.678 17.444 11.229 1.00 45.81 86 ARG A O 1
ATOM 715 N N . TYR A 1 87 ? 0.747 18.198 13.350 1.00 38.59 87 TYR A N 1
ATOM 716 C CA . TYR A 1 87 ? 1.230 19.552 13.032 1.00 38.59 87 TYR A CA 1
ATOM 717 C C . TYR A 1 87 ? 2.304 20.040 14.000 1.00 38.59 87 TYR A C 1
ATOM 719 O O . TYR A 1 87 ? 2.080 19.938 15.225 1.00 38.59 87 TYR A O 1
#

Radius of gyration: 18.22 Å; chains: 1; bounding box: 38×26×52 Å